Protein AF-A0AAU8FRC2-F1 (afdb_monomer)

Secondary structure (DSSP, 8-state):
----HHHHHHHHH-GGGSHHHHHHHHHHTEEEEEE-GGGTT-TTS-HHHHHHHHHHHHHHHTT-----EEEE-SSSEEEEEEEEPTTSHHHHHHSTT-SS--EEEEEEEEHHHHHHHS-GGGG--

Radius of gyration: 16.42 Å; Cα contacts (8 Å, |Δi|>4): 178; chains: 1; bounding box: 32×40×54 Å

Solvent-accessible surface area (backbone atoms only — not comparable to full-atom values): 7206 Å² total; per-residue (Å²): 134,87,82,56,71,73,61,60,57,51,37,40,77,37,39,53,78,38,70,68,47,35,48,50,26,65,74,60,42,35,47,62,42,56,43,40,68,86,47,53,80,42,83,90,50,55,73,70,53,31,55,53,46,49,51,49,53,49,24,51,74,68,75,43,88,67,69,70,46,78,45,74,79,51,100,50,35,38,38,39,37,40,64,46,55,70,86,36,70,63,29,55,64,63,33,61,94,46,98,60,64,46,31,31,40,39,40,40,35,38,52,66,54,41,57,68,67,55,57,71,74,79,72,57,132

Nearest PDB structures (foldseek):
  3b47-assembly1_A-2  TM=4.323E-01  e=1.175E-01  Geobacter sulfurreducens
  5o77-assembly1_A  TM=3.107E-01  e=1.274E+00  Klebsiella pneumoniae
  1hue-assembly1_B  TM=3.049E-01  e=2.427E+00  Geobacillus stearothermophilus
  5o79-assembly1_C  TM=3.150E-01  e=6.378E+00  Klebsiella pneumoniae

Mean predicted aligned error: 5.66 Å

pLDDT: mean 88.74, std 12.24, range [38.0, 98.31]

Structure (mmCIF, N/CA/C/O backbone):
data_AF-A0AAU8FRC2-F1
#
_entry.id   AF-A0AAU8FRC2-F1
#
loop_
_atom_site.group_PDB
_atom_site.id
_atom_site.type_symbol
_atom_site.label_atom_id
_atom_site.label_alt_id
_atom_site.label_comp_id
_atom_site.label_asym_id
_atom_site.label_entity_id
_atom_site.label_seq_id
_atom_site.pdbx_PDB_ins_code
_atom_site.Cartn_x
_atom_site.Cartn_y
_atom_site.Cartn_z
_atom_site.occupancy
_atom_site.B_iso_or_equiv
_atom_site.auth_seq_id
_atom_site.auth_comp_id
_atom_site.auth_asym_id
_atom_site.auth_atom_id
_atom_site.pdbx_PDB_model_num
ATOM 1 N N . MET A 1 1 ? -5.970 -28.013 -12.783 1.00 38.00 1 MET A N 1
ATOM 2 C CA . MET A 1 1 ? -6.627 -26.681 -12.801 1.00 38.00 1 MET A CA 1
ATOM 3 C C . MET A 1 1 ? -5.822 -25.731 -13.688 1.00 38.00 1 MET A C 1
ATOM 5 O O . MET A 1 1 ? -4.726 -25.342 -13.304 1.00 38.00 1 MET A O 1
ATOM 9 N N . LYS A 1 2 ? -6.303 -25.401 -14.895 1.00 40.47 2 LYS A N 1
ATOM 10 C CA . LYS A 1 2 ? -5.611 -24.469 -15.806 1.00 40.47 2 LYS A CA 1
ATOM 11 C C . LYS A 1 2 ? -5.771 -23.035 -15.273 1.00 40.47 2 LYS A C 1
ATOM 13 O O . LYS A 1 2 ? -6.889 -22.536 -15.196 1.00 40.47 2 LYS A O 1
ATOM 18 N N . ARG A 1 3 ? -4.674 -22.388 -14.856 1.00 44.56 3 ARG A N 1
ATOM 19 C CA . ARG A 1 3 ? -4.660 -20.971 -14.445 1.00 44.56 3 ARG A CA 1
ATOM 20 C C . ARG A 1 3 ? -4.804 -20.103 -15.698 1.00 44.56 3 ARG A C 1
ATOM 22 O O . ARG A 1 3 ? -3.845 -19.927 -16.439 1.00 44.56 3 ARG A O 1
ATOM 29 N N . THR A 1 4 ? -6.006 -19.607 -15.965 1.00 44.50 4 THR A N 1
ATOM 30 C CA . THR A 1 4 ? -6.281 -18.731 -17.111 1.00 44.50 4 THR A CA 1
ATOM 31 C C . THR A 1 4 ? -5.572 -17.377 -16.919 1.00 44.50 4 THR A C 1
ATOM 33 O O . THR A 1 4 ? -5.778 -16.755 -15.872 1.00 44.50 4 THR A O 1
ATOM 36 N N . PRO A 1 5 ? -4.785 -16.876 -17.894 1.00 54.47 5 PRO A N 1
ATOM 37 C CA . PRO A 1 5 ? -3.982 -15.646 -17.767 1.00 54.47 5 PRO A CA 1
ATOM 38 C C . PRO A 1 5 ? -4.779 -14.411 -17.319 1.00 54.47 5 PRO A C 1
ATOM 40 O O . PRO A 1 5 ? -4.301 -13.603 -16.528 1.00 54.47 5 PRO A O 1
ATOM 43 N N . VAL A 1 6 ? -6.042 -14.320 -17.746 1.00 57.09 6 VAL A N 1
ATOM 44 C CA . VAL A 1 6 ? -6.956 -13.207 -17.442 1.00 57.09 6 VAL A CA 1
ATOM 45 C C . VAL A 1 6 ? -7.272 -13.089 -15.945 1.00 57.09 6 VAL A C 1
ATOM 47 O O . VAL A 1 6 ? -7.429 -11.983 -15.434 1.00 57.09 6 VAL A O 1
ATOM 50 N N . ARG A 1 7 ? -7.339 -14.209 -15.205 1.00 60.00 7 ARG A N 1
ATOM 51 C CA . ARG A 1 7 ? -7.572 -14.167 -13.747 1.00 60.00 7 ARG A CA 1
ATOM 52 C C . ARG A 1 7 ? -6.352 -13.642 -12.993 1.00 60.00 7 ARG A C 1
ATOM 54 O O . ARG A 1 7 ? -6.517 -12.943 -12.003 1.00 60.00 7 ARG A O 1
ATOM 61 N N . ALA A 1 8 ? -5.144 -13.941 -13.474 1.00 64.75 8 ALA A N 1
ATOM 62 C CA . ALA A 1 8 ? -3.911 -13.519 -12.815 1.00 64.75 8 ALA A CA 1
ATOM 63 C C . ALA A 1 8 ? -3.735 -11.992 -12.843 1.00 64.75 8 ALA A C 1
ATOM 65 O O . ALA A 1 8 ? -3.371 -11.413 -11.826 1.00 64.75 8 ALA A O 1
ATOM 66 N N . TRP A 1 9 ? -4.064 -11.337 -13.963 1.00 77.19 9 TRP A N 1
ATOM 67 C CA . TRP A 1 9 ? -3.997 -9.875 -14.070 1.00 77.19 9 TRP A CA 1
ATOM 68 C C . TRP A 1 9 ? -5.029 -9.163 -13.186 1.00 77.19 9 TRP A C 1
ATOM 70 O O . TRP A 1 9 ? -4.715 -8.163 -12.547 1.00 77.19 9 TRP A O 1
ATOM 80 N N . LYS A 1 10 ? -6.250 -9.707 -13.076 1.00 85.25 10 LYS A N 1
ATOM 81 C CA . LYS A 1 10 ? -7.281 -9.137 -12.191 1.00 85.25 10 LYS A CA 1
ATOM 82 C C . LYS A 1 10 ? -6.823 -9.071 -10.732 1.00 85.25 10 LYS A C 1
ATOM 84 O O . LYS A 1 10 ? -7.118 -8.096 -10.054 1.00 85.25 10 LYS A O 1
ATOM 89 N N . HIS A 1 11 ? -6.050 -10.054 -10.273 1.00 89.81 11 HIS A N 1
ATOM 90 C CA . HIS A 1 11 ? -5.494 -10.050 -8.917 1.00 89.81 11 HIS A CA 1
ATOM 91 C C . HIS A 1 11 ? -4.384 -9.014 -8.697 1.00 89.81 11 HIS A C 1
ATOM 93 O O . HIS A 1 11 ? -4.142 -8.638 -7.556 1.00 89.81 11 HIS A O 1
ATOM 99 N N . CYS A 1 12 ? -3.732 -8.523 -9.755 1.00 89.31 12 CYS A N 1
ATOM 100 C CA . CYS A 1 12 ? -2.814 -7.388 -9.644 1.00 89.31 12 CYS A CA 1
ATOM 101 C C . CYS A 1 12 ? -3.567 -6.084 -9.340 1.00 89.31 12 CYS A C 1
ATOM 103 O O . CYS A 1 12 ? -3.080 -5.262 -8.575 1.00 89.31 12 CYS A O 1
ATOM 105 N N . GLN A 1 13 ? -4.758 -5.906 -9.921 1.00 87.88 13 GLN A N 1
ATOM 106 C CA . GLN A 1 13 ? -5.594 -4.714 -9.722 1.00 87.88 13 GLN A CA 1
ATOM 107 C C . GLN A 1 13 ? -6.410 -4.781 -8.425 1.00 87.88 13 GLN A C 1
ATOM 109 O O . GLN A 1 13 ? -6.664 -3.756 -7.793 1.00 87.88 13 GLN A O 1
ATOM 114 N N . ASP A 1 14 ? -6.822 -5.988 -8.039 1.00 91.75 14 ASP A N 1
ATOM 115 C CA . ASP A 1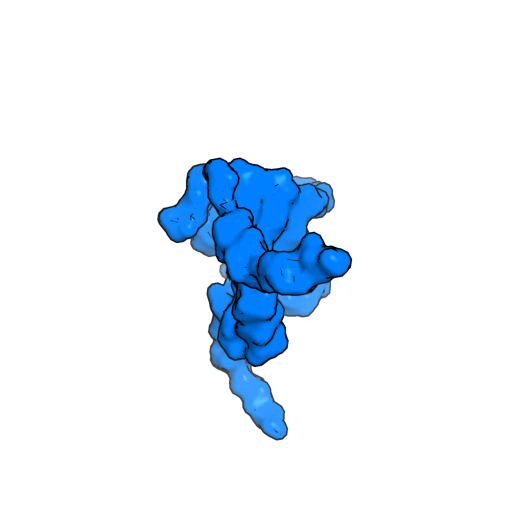 14 ? -7.568 -6.254 -6.815 1.00 91.75 14 ASP A CA 1
ATOM 116 C C . ASP A 1 14 ? -7.019 -7.502 -6.099 1.00 91.75 14 ASP A C 1
ATOM 118 O O . ASP A 1 14 ? -7.531 -8.619 -6.276 1.00 91.75 14 ASP A O 1
ATOM 122 N N . PRO A 1 15 ? -5.968 -7.332 -5.270 1.00 94.25 15 PRO A N 1
ATOM 123 C CA . PRO A 1 15 ? -5.439 -8.412 -4.443 1.00 94.25 15 PRO A CA 1
ATOM 124 C C . PRO A 1 15 ? -6.491 -9.014 -3.504 1.00 94.25 15 PRO A C 1
ATOM 126 O O . PRO A 1 15 ? -6.397 -10.193 -3.166 1.00 94.25 15 PRO A O 1
ATOM 129 N N . GLY A 1 16 ? -7.526 -8.248 -3.134 1.00 93.69 16 GLY A N 1
ATOM 130 C CA . GLY A 1 16 ? -8.648 -8.708 -2.315 1.00 93.69 16 GLY A CA 1
ATOM 131 C C . GLY A 1 16 ? -9.464 -9.830 -2.959 1.00 93.69 16 GLY A C 1
ATOM 132 O O . GLY A 1 16 ? -10.137 -10.572 -2.252 1.00 93.69 16 GLY A O 1
ATOM 133 N N . GLY A 1 17 ? -9.353 -10.032 -4.275 1.00 93.31 17 GLY A N 1
ATOM 134 C CA . GLY A 1 17 ? -9.927 -11.194 -4.954 1.00 93.31 17 GLY A CA 1
ATOM 135 C C . GLY A 1 17 ? -9.217 -12.523 -4.648 1.00 93.31 17 GLY A C 1
ATOM 136 O O . GLY A 1 17 ? -9.713 -13.578 -5.043 1.00 93.31 17 GLY A O 1
ATOM 137 N N . ILE A 1 18 ? -8.054 -12.506 -3.984 1.00 93.88 18 ILE A N 1
ATOM 138 C CA . ILE A 1 18 ? -7.340 -13.714 -3.551 1.00 93.88 18 ILE A CA 1
ATOM 139 C C . ILE A 1 18 ? -7.881 -14.131 -2.170 1.00 93.88 18 ILE A C 1
ATOM 141 O O . ILE A 1 18 ? -7.776 -13.339 -1.234 1.00 93.88 18 ILE A O 1
ATOM 145 N N . PRO A 1 19 ? -8.383 -15.370 -1.978 1.00 94.69 19 PRO A N 1
ATOM 146 C CA . PRO A 1 19 ? -9.053 -15.769 -0.735 1.00 94.69 19 PRO A CA 1
ATOM 147 C C . PRO A 1 19 ? -8.251 -15.528 0.550 1.00 94.69 19 PRO A C 1
ATOM 149 O O . PRO A 1 19 ? -8.807 -15.050 1.534 1.00 94.69 19 PRO A O 1
ATOM 152 N N . VAL A 1 20 ? -6.942 -15.805 0.542 1.00 94.38 20 VAL A N 1
ATOM 153 C CA . VAL A 1 20 ? -6.088 -15.564 1.717 1.00 94.38 20 VAL A CA 1
ATOM 154 C C . VAL A 1 20 ? -5.939 -14.071 2.023 1.00 94.38 20 VAL A C 1
ATOM 156 O O . VAL A 1 20 ? -5.999 -13.676 3.180 1.00 94.38 20 VAL A O 1
ATOM 159 N N . VAL A 1 21 ? -5.826 -13.222 0.998 1.00 95.25 21 VAL A N 1
ATOM 160 C CA . VAL A 1 21 ? -5.757 -11.766 1.179 1.00 95.25 21 VAL A CA 1
ATOM 161 C C . VAL A 1 21 ? -7.099 -11.248 1.684 1.00 95.25 21 VAL A C 1
ATOM 163 O O . VAL A 1 21 ? -7.129 -10.477 2.635 1.00 95.25 21 VAL A O 1
ATOM 166 N N . ALA A 1 22 ? -8.214 -11.717 1.119 1.00 96.19 22 ALA A N 1
ATOM 167 C CA . ALA A 1 22 ? -9.554 -11.377 1.591 1.00 96.19 22 ALA A CA 1
ATOM 168 C C . ALA A 1 22 ? -9.745 -11.712 3.079 1.00 96.19 22 ALA A C 1
ATOM 170 O O . ALA A 1 22 ? -10.268 -10.890 3.833 1.00 96.19 22 ALA A O 1
ATOM 171 N N . ALA A 1 23 ? -9.287 -12.895 3.501 1.00 94.44 23 ALA A N 1
ATOM 172 C CA . ALA A 1 23 ? -9.333 -13.319 4.895 1.00 94.44 23 ALA A CA 1
ATOM 173 C C . ALA A 1 23 ? -8.508 -12.389 5.797 1.00 94.44 23 ALA A C 1
ATOM 175 O O . ALA A 1 23 ? -9.037 -11.907 6.793 1.00 94.44 23 ALA A O 1
ATOM 176 N N . LEU A 1 24 ? -7.269 -12.058 5.415 1.00 93.00 24 LEU A N 1
ATOM 177 C CA . LEU A 1 24 ? -6.414 -11.132 6.169 1.00 93.00 24 LEU A CA 1
ATOM 178 C C . LEU A 1 24 ? -7.021 -9.726 6.268 1.00 93.00 24 LEU A C 1
ATOM 180 O O . LEU A 1 24 ? -7.039 -9.135 7.345 1.00 93.00 24 LEU A O 1
ATOM 184 N N . GLN A 1 25 ? -7.564 -9.205 5.165 1.00 94.69 25 GLN A N 1
ATOM 185 C CA . GLN A 1 25 ? -8.245 -7.908 5.156 1.00 94.69 25 GLN A CA 1
ATOM 186 C C . GLN A 1 25 ? -9.418 -7.886 6.139 1.00 94.69 25 GLN A C 1
ATOM 188 O O . GLN A 1 25 ? -9.565 -6.945 6.921 1.00 94.69 25 GLN A O 1
ATOM 193 N N . LYS A 1 26 ? -10.235 -8.947 6.127 1.00 92.44 26 LYS A N 1
ATOM 194 C CA . LYS A 1 26 ? -11.383 -9.087 7.025 1.00 92.44 26 LYS A CA 1
ATOM 195 C C . LYS A 1 26 ? -10.951 -9.235 8.477 1.00 92.44 26 LYS A C 1
ATOM 197 O O . LYS A 1 26 ? -11.560 -8.601 9.336 1.00 92.44 26 LYS A O 1
ATOM 202 N N . GLU A 1 27 ? -9.954 -10.067 8.754 1.00 90.00 27 GLU A N 1
ATOM 203 C CA . GLU A 1 27 ? -9.487 -10.362 10.109 1.00 90.00 27 GLU A CA 1
ATOM 204 C C . GLU A 1 27 ? -8.928 -9.105 10.774 1.00 90.00 27 GLU A C 1
ATOM 206 O O . GLU A 1 27 ? -9.411 -8.693 11.829 1.00 90.00 27 GLU A O 1
ATOM 211 N N . TYR A 1 28 ? -8.018 -8.413 10.089 1.00 88.44 28 TYR A N 1
ATOM 212 C CA . TYR A 1 28 ? -7.267 -7.300 10.666 1.00 88.44 28 TYR A CA 1
ATOM 213 C C . TYR A 1 28 ? -7.857 -5.914 10.383 1.00 88.44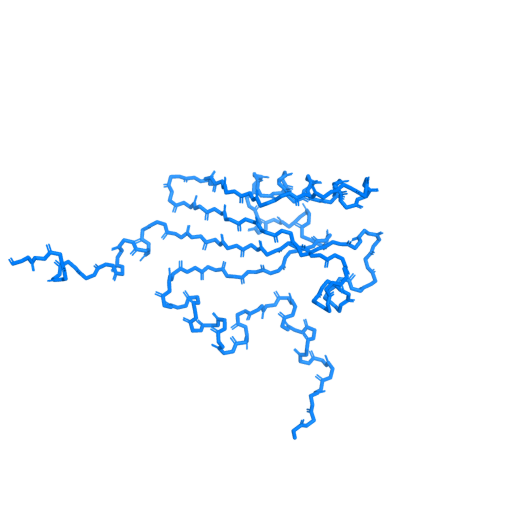 28 TYR A C 1
ATOM 215 O O . TYR A 1 28 ? -7.319 -4.922 10.863 1.00 88.44 28 TYR A O 1
ATOM 223 N N . GLY A 1 29 ? -8.954 -5.809 9.621 1.00 90.06 29 GLY A N 1
ATOM 224 C CA . GLY A 1 29 ? -9.523 -4.502 9.254 1.00 90.06 29 GLY A CA 1
ATOM 225 C C . GLY A 1 29 ? -8.545 -3.662 8.426 1.00 90.06 29 GLY A C 1
ATOM 226 O O . GLY A 1 29 ? -8.420 -2.452 8.617 1.00 90.06 29 GLY A O 1
ATOM 227 N N . VAL A 1 30 ? -7.797 -4.332 7.547 1.00 94.00 30 VAL A N 1
ATOM 228 C CA . VAL A 1 30 ? -6.784 -3.730 6.677 1.00 94.00 30 VAL A CA 1
ATOM 229 C C . VAL A 1 30 ? -7.243 -3.827 5.231 1.00 94.00 30 VAL A C 1
ATOM 231 O O . VAL A 1 30 ? -7.833 -4.823 4.823 1.00 94.00 30 VAL A O 1
ATOM 234 N N . ARG A 1 31 ? -6.949 -2.811 4.423 1.00 95.75 31 ARG A N 1
ATOM 235 C CA . ARG A 1 31 ? -7.087 -2.891 2.967 1.00 95.75 31 ARG A CA 1
ATOM 236 C C . ARG A 1 31 ? -5.715 -3.092 2.341 1.00 95.75 31 ARG A C 1
ATOM 238 O O . ARG A 1 31 ? -4.823 -2.279 2.560 1.00 95.75 31 ARG A O 1
ATOM 245 N N . VAL A 1 32 ? -5.574 -4.151 1.552 1.00 96.94 32 VAL A N 1
ATOM 246 C CA . VAL A 1 32 ? -4.341 -4.546 0.868 1.00 96.94 32 VAL A CA 1
ATOM 247 C C . VAL A 1 32 ? -4.479 -4.215 -0.609 1.00 96.94 32 VAL A C 1
ATOM 249 O O . VAL A 1 32 ? -5.400 -4.677 -1.282 1.00 96.94 32 VAL A O 1
ATOM 252 N N . GLN A 1 33 ? -3.561 -3.412 -1.132 1.00 96.56 33 GLN A N 1
ATOM 253 C CA . GLN A 1 33 ? -3.535 -3.043 -2.543 1.00 96.56 33 GLN A CA 1
ATOM 254 C C . GLN A 1 33 ? -2.115 -3.092 -3.083 1.00 96.56 33 GLN A C 1
ATOM 256 O O . GLN A 1 33 ? -1.153 -2.891 -2.346 1.00 96.56 33 GLN A O 1
ATOM 261 N N . LEU A 1 34 ? -2.004 -3.335 -4.384 1.00 96.56 34 LEU A N 1
ATOM 262 C CA . LEU A 1 34 ? -0.770 -3.165 -5.130 1.00 96.56 34 LEU A CA 1
ATOM 263 C C . LEU A 1 34 ? -0.918 -1.898 -5.971 1.00 96.56 34 LEU A C 1
ATOM 265 O O . LEU A 1 34 ? -1.875 -1.793 -6.735 1.00 96.56 34 LEU A O 1
ATOM 269 N N . LEU A 1 35 ? -0.009 -0.946 -5.795 1.00 95.94 35 LEU A N 1
ATOM 270 C CA . LEU A 1 35 ? 0.016 0.310 -6.540 1.00 95.94 35 LEU A CA 1
ATOM 271 C C . LEU A 1 35 ? 1.212 0.352 -7.490 1.00 95.94 35 LEU A C 1
ATOM 273 O O . LEU A 1 35 ? 2.244 -0.263 -7.214 1.00 95.94 35 LEU A O 1
ATOM 277 N N . GLY A 1 36 ? 1.079 1.107 -8.579 1.00 94.31 36 GLY A N 1
ATOM 278 C CA . GLY A 1 36 ? 2.165 1.370 -9.527 1.00 94.31 36 GLY A CA 1
ATOM 279 C C . GLY A 1 36 ? 1.980 2.685 -10.280 1.00 94.31 36 GLY A C 1
ATOM 280 O O . GLY A 1 36 ? 1.249 3.574 -9.840 1.00 94.31 36 GLY A O 1
ATOM 281 N N . THR A 1 37 ? 2.607 2.811 -11.450 1.00 92.44 37 THR A N 1
ATOM 282 C CA . THR A 1 37 ? 2.622 4.063 -12.234 1.00 92.44 37 THR A CA 1
ATOM 283 C C . THR A 1 37 ? 1.222 4.558 -12.600 1.00 92.44 37 THR A C 1
ATOM 285 O O . THR A 1 37 ? 0.960 5.761 -12.579 1.00 92.44 37 THR A O 1
ATOM 288 N N . ASN A 1 38 ? 0.286 3.643 -12.859 1.00 90.69 38 ASN A N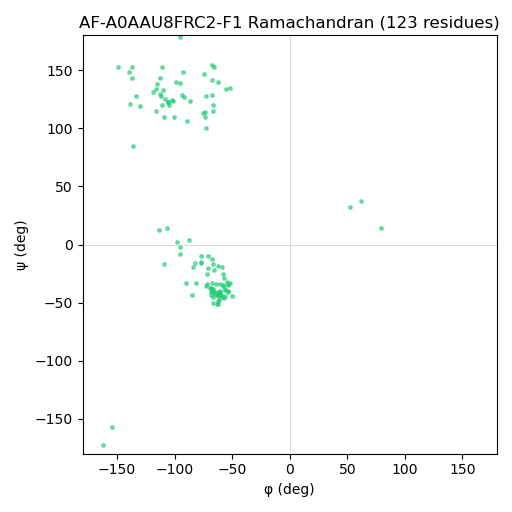 1
ATOM 289 C CA . ASN A 1 38 ? -1.101 3.986 -13.189 1.00 90.69 38 ASN A CA 1
ATOM 290 C C . ASN A 1 38 ? -1.869 4.637 -12.024 1.00 90.69 38 ASN A C 1
ATOM 292 O O . ASN A 1 38 ? -2.909 5.257 -12.248 1.00 90.69 38 ASN A O 1
ATOM 296 N N . ASP A 1 39 ? -1.372 4.524 -10.791 1.00 93.56 39 ASP A N 1
ATOM 297 C CA . ASP A 1 39 ? -2.029 5.059 -9.601 1.00 93.56 39 ASP A CA 1
ATOM 298 C C . ASP A 1 39 ? -1.514 6.447 -9.190 1.00 93.56 39 ASP A C 1
ATOM 300 O O . ASP A 1 39 ? -2.148 7.095 -8.358 1.00 93.56 39 ASP A O 1
ATOM 304 N N . LEU A 1 40 ? -0.438 6.956 -9.812 1.00 92.81 40 LEU A N 1
ATOM 305 C CA . LEU A 1 40 ? 0.175 8.259 -9.484 1.00 92.81 40 LEU A CA 1
ATOM 306 C C . LEU A 1 40 ? -0.825 9.420 -9.521 1.00 92.81 40 LEU A C 1
ATOM 308 O O . LEU A 1 40 ? -0.772 10.335 -8.706 1.00 92.81 40 LEU A O 1
ATOM 312 N N . LYS A 1 41 ? -1.793 9.357 -10.439 1.00 92.50 41 LYS A N 1
ATOM 313 C CA . LYS A 1 41 ? -2.842 10.376 -10.605 1.00 92.50 41 LYS A CA 1
ATOM 314 C C . LYS A 1 41 ? -4.212 9.912 -10.107 1.00 92.50 41 LYS A C 1
ATOM 316 O O . LYS A 1 41 ? -5.229 10.524 -10.422 1.00 92.50 41 LYS A O 1
ATOM 321 N N . SER A 1 42 ? -4.265 8.820 -9.346 1.00 93.94 42 SER A N 1
ATOM 322 C CA . SER A 1 42 ? -5.524 8.245 -8.879 1.00 93.94 42 SER A CA 1
ATOM 323 C C . SER A 1 42 ? -6.220 9.179 -7.887 1.00 93.94 42 SER A C 1
ATOM 325 O O . SER A 1 42 ? -5.718 9.456 -6.795 1.00 93.94 42 SER A O 1
ATOM 327 N N . ALA A 1 43 ? -7.434 9.610 -8.236 1.00 93.31 43 ALA A N 1
ATOM 328 C CA . ALA A 1 43 ? -8.301 10.388 -7.349 1.00 93.31 43 ALA A CA 1
ATOM 329 C C . ALA A 1 43 ? -8.798 9.582 -6.132 1.00 93.31 43 ALA A C 1
ATOM 331 O O . ALA A 1 43 ? -9.325 10.155 -5.185 1.00 93.31 43 ALA A O 1
ATOM 332 N N . ARG A 1 44 ? -8.622 8.252 -6.142 1.00 93.00 44 ARG A N 1
ATOM 333 C CA . ARG A 1 44 ? -8.982 7.362 -5.024 1.00 93.00 44 ARG A CA 1
ATOM 334 C C . ARG A 1 44 ? -7.971 7.409 -3.872 1.00 93.00 44 ARG A C 1
ATOM 336 O O . ARG A 1 44 ? -8.275 6.903 -2.797 1.00 93.00 44 ARG A O 1
ATOM 343 N N . LEU A 1 45 ? -6.779 7.952 -4.114 1.00 95.25 45 LEU A N 1
ATOM 344 C CA . LEU A 1 45 ? -5.723 8.103 -3.115 1.00 95.25 45 LEU A CA 1
ATOM 345 C C . LEU A 1 45 ? -5.805 9.481 -2.452 1.00 95.25 45 LEU A C 1
ATOM 347 O O . LEU A 1 45 ? -6.184 10.469 -3.087 1.00 95.25 45 LEU A O 1
ATOM 351 N N . TYR A 1 46 ? -5.410 9.569 -1.184 1.00 95.00 46 TYR A N 1
ATOM 352 C CA . TYR A 1 46 ? -5.243 10.863 -0.521 1.00 95.00 46 TYR A CA 1
ATOM 353 C C . TYR A 1 46 ? -4.066 11.637 -1.146 1.00 95.00 46 TYR A C 1
ATOM 355 O O . TYR A 1 46 ? -3.141 11.013 -1.671 1.00 95.00 46 TYR A O 1
ATOM 363 N N . PRO A 1 47 ? -4.043 12.985 -1.080 1.00 94.62 47 PRO A N 1
ATOM 364 C CA . PRO A 1 47 ? -2.926 13.779 -1.604 1.00 94.62 47 PRO A CA 1
ATOM 365 C C . PRO A 1 47 ? -1.561 13.297 -1.104 1.00 94.62 47 PRO A C 1
ATOM 367 O O . PRO A 1 47 ? -0.664 13.060 -1.908 1.00 94.62 47 PRO A O 1
ATOM 370 N N . LYS A 1 48 ? -1.464 13.011 0.201 1.00 95.06 48 LYS A N 1
ATOM 371 C CA . LYS A 1 48 ? -0.240 12.506 0.824 1.00 95.06 48 LYS A CA 1
ATOM 372 C C . LYS A 1 48 ? 0.233 11.170 0.249 1.00 95.06 48 LYS A C 1
ATOM 374 O O . LYS 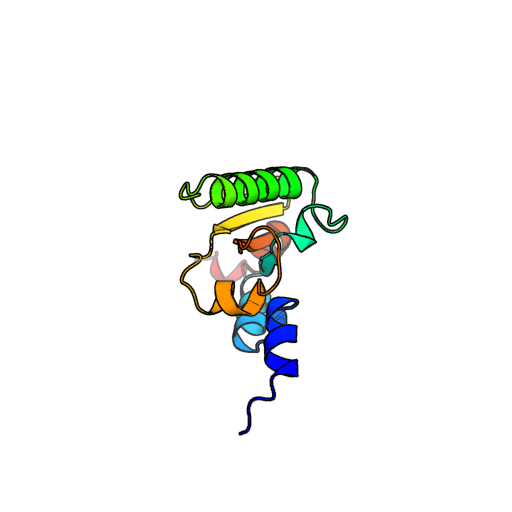A 1 48 ? 1.426 10.923 0.150 1.00 95.06 48 LYS A O 1
A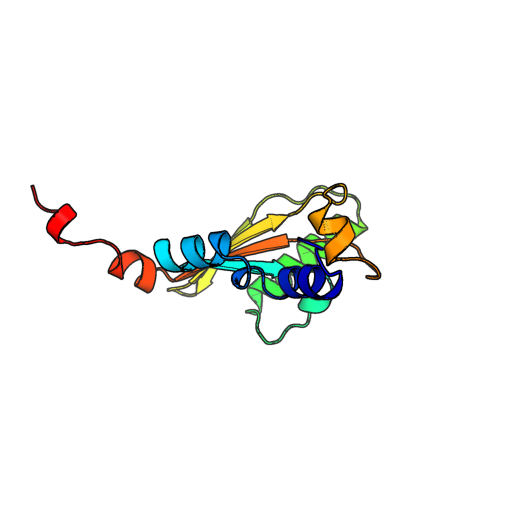TOM 379 N N . GLU A 1 49 ? -0.694 10.306 -0.147 1.00 96.69 49 GLU A N 1
ATOM 380 C CA . GLU A 1 49 ? -0.355 9.012 -0.742 1.00 96.69 49 GLU A CA 1
ATOM 381 C C . GLU A 1 49 ? 0.186 9.156 -2.155 1.00 96.69 49 GLU A C 1
ATOM 383 O O . GLU A 1 49 ? 1.088 8.413 -2.527 1.00 96.69 49 GLU A O 1
ATOM 388 N N . ARG A 1 50 ? -0.329 10.119 -2.928 1.00 96.31 50 ARG A N 1
ATOM 389 C CA . ARG A 1 50 ? 0.225 10.425 -4.251 1.00 96.31 50 ARG A CA 1
ATOM 390 C C . ARG A 1 50 ? 1.647 10.965 -4.140 1.00 96.31 50 ARG A C 1
ATOM 392 O O . ARG A 1 50 ? 2.502 10.477 -4.860 1.00 96.31 50 ARG A O 1
ATOM 399 N N . GLU A 1 51 ? 1.921 11.853 -3.179 1.00 95.12 51 GLU A N 1
ATOM 400 C CA . GLU A 1 51 ? 3.289 12.327 -2.896 1.00 95.12 51 GLU A CA 1
ATOM 401 C C . GLU A 1 51 ? 4.244 11.169 -2.567 1.00 95.12 51 GLU A C 1
ATOM 403 O O . GLU A 1 51 ? 5.354 11.094 -3.091 1.00 95.12 51 GLU A O 1
ATOM 408 N N . ILE A 1 52 ? 3.808 10.244 -1.705 1.00 95.31 52 ILE A N 1
ATOM 409 C CA . ILE A 1 52 ? 4.592 9.055 -1.345 1.00 95.31 52 ILE A CA 1
ATOM 410 C C . ILE A 1 52 ? 4.830 8.178 -2.581 1.00 95.31 52 ILE A C 1
ATOM 412 O O . ILE A 1 52 ? 5.939 7.695 -2.798 1.00 95.31 52 ILE A O 1
ATOM 416 N N . LEU A 1 53 ? 3.803 7.979 -3.410 1.00 96.25 53 LEU A N 1
ATOM 417 C CA . LEU A 1 53 ? 3.903 7.163 -4.615 1.00 96.25 53 LEU A CA 1
ATOM 418 C C . LEU A 1 53 ? 4.809 7.806 -5.681 1.00 96.25 53 LEU A C 1
ATOM 420 O O . LEU A 1 53 ? 5.581 7.092 -6.319 1.00 96.25 53 LEU A O 1
ATOM 424 N N . ASP A 1 54 ? 4.780 9.134 -5.823 1.00 95.81 54 ASP A N 1
ATOM 425 C CA . ASP A 1 54 ? 5.715 9.896 -6.660 1.00 95.81 54 ASP A CA 1
ATOM 426 C C . ASP A 1 54 ? 7.163 9.715 -6.184 1.00 95.81 54 ASP A C 1
ATOM 428 O O . ASP A 1 54 ? 8.060 9.516 -7.006 1.00 95.81 54 ASP A O 1
ATOM 432 N N . ALA A 1 55 ? 7.403 9.702 -4.867 1.00 95.62 55 ALA A N 1
ATOM 433 C CA . ALA A 1 55 ? 8.728 9.425 -4.312 1.00 95.62 55 ALA A CA 1
ATOM 434 C C . ALA A 1 55 ? 9.214 8.005 -4.659 1.00 95.62 55 ALA A C 1
ATOM 436 O O . ALA A 1 55 ? 10.355 7.837 -5.089 1.00 95.62 55 ALA A O 1
ATOM 437 N N . TYR A 1 56 ? 8.347 6.989 -4.569 1.00 96.31 56 TYR A N 1
ATOM 438 C CA . TYR A 1 56 ? 8.680 5.627 -5.010 1.00 96.31 56 TYR A CA 1
ATOM 439 C C . TYR A 1 56 ? 8.973 5.550 -6.516 1.00 96.31 56 TYR A C 1
ATOM 441 O O . TYR A 1 56 ? 9.939 4.899 -6.920 1.00 96.31 56 TYR A O 1
ATOM 449 N N . ALA A 1 57 ? 8.183 6.235 -7.348 1.00 94.88 57 ALA A N 1
ATOM 450 C CA . ALA A 1 57 ? 8.416 6.303 -8.789 1.00 94.88 57 ALA A CA 1
ATOM 451 C C . ALA A 1 57 ? 9.755 6.984 -9.116 1.00 94.88 57 ALA A C 1
ATOM 453 O O . ALA A 1 57 ? 10.496 6.523 -9.986 1.00 94.88 57 ALA A O 1
ATOM 454 N N . TYR A 1 58 ? 10.093 8.059 -8.400 1.00 95.12 58 TYR A N 1
ATOM 455 C CA . TYR A 1 58 ? 11.386 8.727 -8.516 1.00 95.12 58 TYR A CA 1
ATOM 456 C C . TYR A 1 58 ? 12.544 7.805 -8.109 1.00 95.12 58 TYR A C 1
ATOM 458 O O . TYR A 1 58 ? 13.540 7.716 -8.832 1.00 95.12 58 TYR A O 1
ATOM 466 N N . SER A 1 59 ? 12.413 7.070 -7.000 1.00 93.88 59 SER A N 1
ATOM 467 C CA . SER A 1 59 ? 13.422 6.094 -6.575 1.00 93.88 59 SER A CA 1
ATOM 468 C C . SER A 1 59 ? 13.652 5.004 -7.621 1.00 93.88 59 SER A C 1
ATOM 470 O O . SER A 1 59 ? 14.795 4.719 -7.973 1.00 93.88 59 SER A O 1
ATOM 472 N N . ALA A 1 60 ? 12.576 4.473 -8.207 1.00 92.62 60 ALA A N 1
ATOM 473 C CA . ALA A 1 60 ? 12.670 3.493 -9.286 1.00 92.62 60 ALA A CA 1
ATOM 474 C C . ALA A 1 60 ? 13.400 4.045 -10.526 1.00 92.62 60 ALA A C 1
ATOM 476 O O . ALA A 1 60 ? 14.260 3.369 -11.080 1.00 92.62 60 ALA A O 1
ATOM 477 N N . ARG A 1 61 ? 13.120 5.291 -10.936 1.00 92.38 61 ARG A N 1
ATOM 478 C CA . ARG A 1 61 ? 13.803 5.942 -12.076 1.00 92.38 61 ARG A CA 1
ATOM 479 C C . ARG A 1 61 ? 15.277 6.227 -11.814 1.00 92.38 61 ARG A C 1
ATOM 481 O O . ARG A 1 61 ? 16.080 6.195 -12.739 1.00 92.38 61 ARG A O 1
ATOM 488 N N . SER A 1 62 ? 15.622 6.530 -10.567 1.00 92.38 62 SER A N 1
ATOM 489 C CA . SER A 1 62 ? 16.993 6.831 -10.148 1.00 92.38 62 SER A CA 1
ATOM 490 C C . SER A 1 62 ? 17.799 5.585 -9.765 1.00 92.38 62 SER A C 1
ATOM 492 O O . SER A 1 62 ? 18.943 5.724 -9.341 1.00 92.38 62 SER A O 1
ATOM 494 N N . ASN A 1 63 ? 17.233 4.378 -9.911 1.00 86.88 63 ASN A N 1
ATOM 495 C CA . ASN A 1 63 ? 17.821 3.116 -9.446 1.00 86.88 63 ASN A CA 1
ATOM 496 C C . ASN A 1 63 ? 18.230 3.147 -7.962 1.00 86.88 63 ASN A C 1
ATOM 498 O O . ASN A 1 63 ? 19.196 2.501 -7.555 1.00 86.88 63 ASN A O 1
ATOM 502 N N . THR A 1 64 ? 17.494 3.900 -7.142 1.00 88.88 64 THR A N 1
ATOM 503 C CA . THR A 1 64 ? 17.701 3.952 -5.694 1.00 88.88 64 THR A CA 1
ATOM 504 C C . THR A 1 64 ? 16.705 3.043 -4.990 1.00 88.88 64 THR A C 1
ATOM 506 O O . THR A 1 64 ? 15.532 2.952 -5.360 1.00 88.88 64 THR A O 1
ATOM 509 N N . GLN A 1 65 ? 17.171 2.342 -3.958 1.00 83.50 65 GLN A N 1
ATOM 510 C CA . GLN A 1 65 ? 16.295 1.502 -3.157 1.00 83.50 65 GLN A CA 1
ATOM 511 C C . GLN A 1 65 ? 15.451 2.385 -2.240 1.00 83.50 65 GLN A C 1
ATOM 513 O O . GLN A 1 65 ? 15.966 3.019 -1.320 1.00 83.50 65 GLN A O 1
ATOM 518 N N . ALA A 1 66 ? 14.144 2.410 -2.483 1.00 91.81 66 ALA A N 1
ATOM 519 C CA . ALA A 1 66 ? 13.206 2.975 -1.530 1.00 91.81 66 ALA A CA 1
ATOM 520 C C . ALA A 1 66 ? 13.015 2.013 -0.348 1.00 91.81 66 ALA A C 1
ATOM 522 O O . ALA A 1 66 ? 13.064 0.792 -0.513 1.00 91.81 66 ALA A O 1
ATOM 523 N N . GLY A 1 67 ? 12.794 2.573 0.838 1.00 95.19 67 GLY A N 1
ATOM 524 C CA . GLY A 1 67 ? 12.440 1.816 2.034 1.00 95.19 67 GLY A CA 1
ATOM 525 C C . GLY A 1 67 ? 10.934 1.762 2.263 1.00 95.19 67 GLY A C 1
ATOM 526 O O . GLY A 1 67 ? 10.136 2.365 1.536 1.00 95.19 67 GLY A O 1
ATOM 527 N N . ASP A 1 68 ? 10.554 1.062 3.320 1.00 97.81 68 ASP A N 1
ATOM 528 C CA . ASP A 1 68 ? 9.186 1.077 3.816 1.00 97.81 68 ASP A CA 1
ATOM 529 C C . ASP A 1 68 ? 8.809 2.463 4.349 1.00 97.81 68 ASP A C 1
ATOM 531 O O . ASP A 1 68 ? 9.651 3.236 4.814 1.00 97.81 68 ASP A O 1
ATOM 535 N N . ASN A 1 69 ? 7.519 2.778 4.310 1.00 97.56 69 ASN A N 1
ATOM 536 C CA . ASN A 1 69 ? 7.001 4.064 4.748 1.00 97.56 69 ASN A CA 1
ATOM 537 C C . ASN A 1 69 ? 5.699 3.880 5.532 1.00 97.56 69 ASN A C 1
ATOM 539 O O . ASN A 1 69 ? 4.720 3.370 4.998 1.00 97.56 69 ASN A O 1
ATOM 543 N N . LEU A 1 70 ? 5.677 4.327 6.789 1.00 97.69 70 LEU A N 1
ATOM 544 C CA . LEU A 1 70 ? 4.472 4.398 7.616 1.00 97.69 70 LEU A CA 1
ATOM 545 C C . LEU A 1 70 ? 4.071 5.862 7.786 1.00 97.69 70 LEU A C 1
ATOM 547 O O . LEU A 1 70 ? 4.882 6.682 8.214 1.00 97.69 70 LEU A O 1
ATOM 551 N N . GLN A 1 71 ? 2.828 6.192 7.447 1.00 96.31 71 GLN A N 1
ATOM 552 C CA . GLN A 1 71 ? 2.315 7.558 7.496 1.00 96.31 71 GLN A CA 1
ATOM 553 C C . GLN A 1 71 ? 0.889 7.592 8.027 1.00 96.31 71 GLN A C 1
ATOM 555 O O . GLN A 1 71 ? 0.083 6.689 7.801 1.00 96.31 71 GLN A O 1
ATOM 560 N N . GLN A 1 72 ? 0.558 8.683 8.705 1.00 96.38 72 GLN A N 1
ATOM 561 C CA . GLN A 1 72 ? -0.810 9.005 9.071 1.00 96.38 72 GLN A CA 1
ATOM 562 C C . GLN A 1 72 ? -1.434 9.875 7.977 1.00 96.38 72 GLN A C 1
ATOM 564 O O . GLN A 1 72 ? -0.873 10.901 7.607 1.00 96.38 72 GLN A O 1
ATOM 569 N N . LEU A 1 73 ? -2.593 9.467 7.454 1.00 95.81 73 LEU A N 1
ATOM 570 C CA . LEU A 1 73 ? -3.304 10.220 6.409 1.00 95.81 73 LEU A CA 1
ATOM 571 C C . LEU A 1 73 ? -4.293 11.229 6.989 1.00 95.81 73 LEU A C 1
ATOM 573 O O . LEU A 1 73 ? -4.542 12.275 6.401 1.00 95.81 73 LEU A O 1
ATOM 577 N N . ASN A 1 74 ? -4.884 10.877 8.127 1.00 93.75 74 ASN A N 1
ATOM 578 C CA . ASN A 1 74 ? -5.741 11.722 8.952 1.00 93.75 74 ASN A CA 1
ATOM 579 C C . ASN A 1 74 ? -5.840 11.098 10.352 1.00 93.75 74 ASN A C 1
ATOM 581 O O . ASN A 1 74 ? -5.185 10.097 10.647 1.00 93.75 74 ASN A O 1
ATOM 585 N N . ASP A 1 75 ? -6.693 11.633 11.217 1.00 91.81 75 ASP A N 1
ATOM 586 C CA . ASP A 1 75 ? -6.861 11.164 12.600 1.00 91.81 75 ASP A CA 1
ATOM 587 C C . ASP A 1 75 ? -7.116 9.654 12.721 1.00 91.81 75 ASP A C 1
ATOM 589 O O . ASP A 1 75 ? -6.650 9.007 13.662 1.00 91.81 75 ASP A O 1
ATOM 593 N N . THR A 1 76 ? -7.797 9.070 11.734 1.00 93.19 76 THR A N 1
ATOM 594 C CA . THR A 1 76 ? -8.298 7.689 11.767 1.00 93.19 76 THR A CA 1
ATOM 595 C C . THR A 1 76 ? -7.582 6.720 10.834 1.00 93.19 76 THR A C 1
ATOM 597 O O . THR A 1 76 ? -7.711 5.512 11.031 1.00 93.19 76 THR A O 1
ATOM 600 N N . LEU A 1 77 ? -6.831 7.211 9.846 1.00 95.81 77 LEU A N 1
ATOM 601 C CA . LEU A 1 77 ? -6.212 6.381 8.815 1.00 95.81 77 LEU A CA 1
ATOM 602 C C . LEU A 1 77 ? -4.687 6.379 8.921 1.00 95.81 77 LEU A C 1
ATOM 604 O O . LEU A 1 77 ? -4.051 7.434 8.943 1.00 95.81 77 LEU A O 1
ATOM 608 N N . LEU A 1 78 ? -4.117 5.176 8.924 1.00 96.69 78 LEU A N 1
ATOM 609 C CA . LEU A 1 78 ? -2.684 4.925 8.783 1.00 96.69 78 LEU A CA 1
ATOM 610 C C . LEU A 1 78 ? -2.446 4.165 7.483 1.00 96.69 78 LEU A C 1
ATOM 612 O O . LEU A 1 78 ? -3.189 3.237 7.167 1.00 96.69 78 LEU A O 1
ATOM 616 N N . VAL A 1 79 ? -1.404 4.532 6.749 1.00 97.69 79 VAL A N 1
ATOM 617 C CA . VAL A 1 79 ? -0.949 3.799 5.571 1.00 97.69 79 VAL A CA 1
ATOM 618 C C . VAL A 1 79 ? 0.473 3.315 5.791 1.00 97.69 79 VAL A C 1
ATOM 620 O O . VAL A 1 79 ? 1.342 4.084 6.196 1.00 97.69 79 VAL A O 1
ATOM 623 N N . TYR A 1 80 ? 0.701 2.037 5.523 1.00 98.06 80 TYR A N 1
ATOM 624 C CA . TYR A 1 80 ? 2.030 1.460 5.410 1.00 98.06 80 TYR A CA 1
ATOM 625 C C . TYR A 1 80 ? 2.270 1.069 3.956 1.00 98.06 80 TYR A C 1
ATOM 627 O O . TYR A 1 80 ? 1.446 0.382 3.349 1.00 98.06 80 TYR A O 1
ATOM 635 N N . ASN A 1 81 ? 3.389 1.525 3.409 1.00 98.31 81 ASN A N 1
ATOM 636 C CA . ASN A 1 81 ? 3.828 1.228 2.062 1.00 98.31 81 ASN A CA 1
ATOM 637 C C . ASN A 1 81 ? 5.131 0.434 2.108 1.00 98.31 81 ASN A C 1
ATO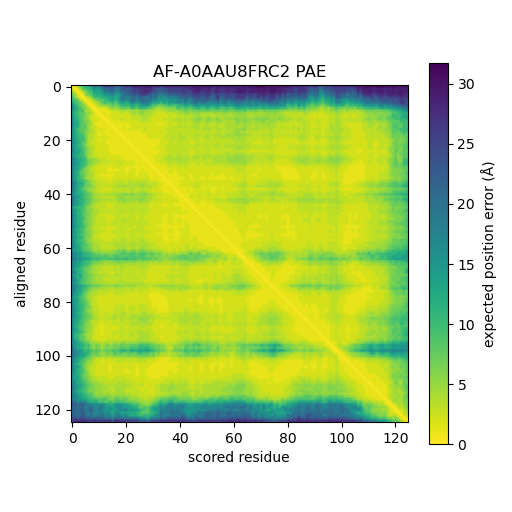M 639 O O . ASN A 1 81 ? 6.051 0.815 2.828 1.00 98.31 81 ASN A O 1
ATOM 643 N N . ALA A 1 82 ? 5.207 -0.635 1.321 1.00 97.62 82 ALA A N 1
ATOM 644 C CA . ALA A 1 82 ? 6.408 -1.451 1.180 1.00 97.62 82 ALA A CA 1
ATOM 645 C C . ALA A 1 82 ? 6.725 -1.648 -0.311 1.00 97.62 82 ALA A C 1
ATOM 647 O O . ALA A 1 82 ? 5.888 -2.191 -1.045 1.00 97.62 82 ALA A O 1
ATOM 648 N N . PRO A 1 83 ? 7.894 -1.201 -0.800 1.00 96.69 83 PRO A N 1
ATOM 649 C CA . PRO A 1 83 ? 8.254 -1.354 -2.199 1.00 96.69 83 PRO A CA 1
ATOM 650 C C . PRO A 1 83 ? 8.474 -2.826 -2.544 1.00 96.69 83 PRO A C 1
ATOM 652 O O . PRO A 1 83 ? 9.043 -3.610 -1.785 1.00 96.69 83 PRO A O 1
ATOM 655 N N . VAL A 1 84 ? 8.035 -3.210 -3.735 1.00 95.25 84 VAL A N 1
ATOM 656 C CA . VAL A 1 84 ? 8.270 -4.540 -4.287 1.00 95.25 84 VAL A CA 1
ATOM 657 C C . VAL A 1 84 ? 9.529 -4.484 -5.137 1.00 95.25 84 VAL A C 1
ATOM 659 O O . VAL A 1 84 ? 9.637 -3.654 -6.038 1.00 95.25 84 VAL A O 1
ATOM 662 N N . SER A 1 85 ? 10.463 -5.405 -4.891 1.00 91.88 85 SER A N 1
ATOM 663 C CA . SER A 1 85 ? 11.652 -5.556 -5.737 1.00 91.88 85 SER A CA 1
ATOM 664 C C . SER A 1 85 ? 11.267 -5.680 -7.216 1.00 91.88 85 SER A C 1
ATOM 666 O O . SER A 1 85 ? 10.377 -6.464 -7.563 1.00 91.88 85 SER A O 1
ATOM 668 N N . ALA A 1 86 ? 11.971 -4.953 -8.089 1.00 89.31 86 ALA A N 1
ATOM 669 C CA . ALA A 1 86 ? 11.809 -5.047 -9.542 1.00 89.31 86 ALA A CA 1
ATOM 670 C C . ALA A 1 86 ? 12.038 -6.478 -10.062 1.00 89.31 86 ALA A C 1
ATOM 672 O O . ALA A 1 86 ? 11.403 -6.907 -11.025 1.00 89.31 86 ALA A O 1
ATOM 673 N N . GLU A 1 87 ? 12.866 -7.262 -9.364 1.00 90.06 87 GLU A N 1
ATOM 674 C CA . GLU A 1 87 ? 13.144 -8.653 -9.718 1.00 90.06 87 GLU A CA 1
ATOM 675 C C . GLU A 1 87 ? 12.027 -9.627 -9.328 1.00 90.06 87 GLU A C 1
ATOM 677 O O . GLU A 1 87 ? 11.972 -10.749 -9.844 1.00 90.06 87 GLU A O 1
ATOM 682 N N . SER A 1 88 ? 11.101 -9.200 -8.464 1.00 92.75 88 SER A N 1
ATOM 683 C CA . SER A 1 88 ? 9.964 -10.010 -8.039 1.00 92.75 88 SER A CA 1
ATOM 684 C C . SER A 1 88 ? 9.056 -10.361 -9.214 1.00 92.75 88 SER A C 1
ATOM 686 O O . SER A 1 88 ? 8.697 -9.517 -10.038 1.00 92.75 88 SER A O 1
ATOM 688 N N . ILE A 1 89 ? 8.570 -11.605 -9.220 1.00 91.88 89 ILE A N 1
ATOM 689 C CA . ILE A 1 89 ? 7.544 -12.077 -10.160 1.00 91.88 89 ILE A CA 1
ATOM 690 C C . ILE A 1 89 ? 6.299 -11.180 -10.108 1.00 91.88 89 ILE A C 1
ATOM 692 O O . ILE A 1 89 ? 5.634 -10.999 -11.125 1.00 91.88 89 ILE A O 1
ATOM 696 N N . ILE A 1 90 ? 5.988 -10.612 -8.940 1.00 92.38 90 ILE A N 1
ATOM 697 C CA . ILE A 1 90 ? 4.835 -9.728 -8.755 1.00 92.38 90 ILE A CA 1
ATOM 698 C C . ILE A 1 90 ? 5.039 -8.433 -9.537 1.00 92.38 90 ILE A C 1
ATOM 700 O O . ILE A 1 90 ? 4.176 -8.078 -10.332 1.00 92.38 90 ILE A O 1
ATOM 704 N N . CYS A 1 91 ? 6.192 -7.775 -9.382 1.00 92.06 91 CYS A N 1
ATOM 705 C CA . CYS A 1 91 ? 6.495 -6.539 -10.103 1.00 92.06 91 CYS A CA 1
ATOM 706 C C . CYS A 1 91 ? 6.524 -6.789 -11.619 1.00 92.06 91 CYS A C 1
ATOM 708 O O . CYS A 1 91 ? 5.754 -6.178 -12.359 1.00 92.06 91 CYS A O 1
ATOM 710 N N . LYS A 1 92 ? 7.288 -7.797 -12.067 1.00 91.25 92 LYS A N 1
ATOM 711 C CA . LYS A 1 92 ? 7.411 -8.164 -13.491 1.00 91.25 92 LYS A CA 1
ATOM 712 C C . LYS A 1 92 ? 6.071 -8.473 -14.156 1.00 91.25 92 LYS A C 1
ATOM 714 O O . LYS A 1 92 ? 5.873 -8.131 -15.316 1.00 91.25 92 LYS A O 1
ATOM 719 N N . LYS A 1 93 ? 5.152 -9.141 -13.448 1.00 91.06 93 LYS A N 1
ATOM 720 C CA . LYS A 1 93 ? 3.843 -9.508 -14.009 1.00 91.06 93 LYS A CA 1
ATOM 721 C C . LYS A 1 93 ? 2.809 -8.405 -13.897 1.00 91.06 93 LYS A C 1
ATOM 723 O O . LYS A 1 93 ? 2.065 -8.215 -14.846 1.00 91.06 93 LYS A O 1
ATOM 728 N N . CYS A 1 94 ? 2.720 -7.733 -12.754 1.00 91.94 94 CYS A N 1
ATOM 729 C CA . CYS A 1 94 ? 1.651 -6.774 -12.485 1.00 91.94 94 CYS A CA 1
ATOM 730 C C . CYS A 1 94 ? 1.931 -5.378 -13.049 1.00 91.94 94 CYS A C 1
ATOM 732 O O . CYS A 1 94 ? 0.994 -4.604 -13.221 1.00 91.94 94 CYS A O 1
ATOM 734 N N . MET A 1 95 ? 3.194 -5.067 -13.350 1.00 92.25 95 MET A N 1
ATOM 735 C CA . MET A 1 95 ? 3.615 -3.765 -13.877 1.00 92.25 95 MET A CA 1
ATOM 736 C C . MET A 1 95 ? 4.134 -3.842 -15.316 1.00 92.25 95 MET A C 1
ATOM 738 O O . MET A 1 95 ? 4.717 -2.886 -15.819 1.00 92.25 95 MET A O 1
ATOM 742 N N . ALA A 1 96 ? 3.911 -4.973 -15.993 1.00 87.75 96 ALA A N 1
ATOM 743 C CA . ALA A 1 96 ? 4.315 -5.164 -17.378 1.00 87.75 96 ALA A CA 1
ATOM 744 C C . ALA A 1 96 ? 3.744 -4.061 -18.288 1.00 87.75 96 ALA A C 1
ATOM 746 O O . ALA A 1 96 ? 2.556 -3.743 -18.217 1.00 87.75 96 ALA A O 1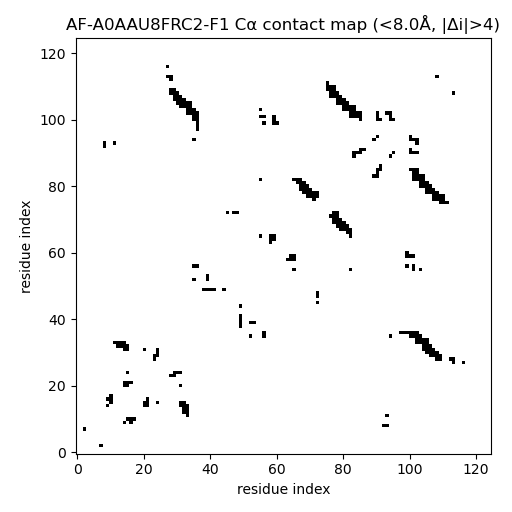
ATOM 747 N N . GLY A 1 97 ? 4.593 -3.509 -19.160 1.00 82.50 97 GLY A N 1
ATOM 748 C CA . GLY A 1 97 ? 4.199 -2.502 -20.151 1.00 82.50 97 GLY A CA 1
ATOM 749 C C . GLY A 1 97 ? 4.051 -1.072 -19.616 1.00 82.50 97 GLY A C 1
ATOM 750 O O . GLY A 1 97 ? 3.466 -0.248 -20.308 1.00 82.50 97 GLY A O 1
ATOM 751 N N . GLN A 1 98 ? 4.546 -0.771 -18.411 1.00 82.88 98 GLN A N 1
ATOM 752 C CA . GLN A 1 98 ? 4.579 0.593 -17.866 1.00 82.88 98 GLN A CA 1
ATOM 753 C C . GLN A 1 98 ? 5.939 1.264 -18.120 1.00 82.88 98 GLN A C 1
ATOM 755 O O . GLN A 1 98 ? 6.978 0.637 -17.915 1.00 82.88 98 GLN A O 1
ATOM 760 N N . ASP A 1 99 ? 5.930 2.554 -18.482 1.00 77.50 99 ASP A N 1
ATOM 761 C CA . ASP A 1 99 ? 7.139 3.347 -18.791 1.00 77.50 99 ASP A CA 1
ATOM 762 C C . ASP A 1 99 ? 8.158 3.367 -17.643 1.00 77.50 99 ASP A C 1
ATOM 764 O O . ASP A 1 99 ? 9.367 3.317 -17.843 1.00 77.50 99 ASP A O 1
ATOM 768 N N . THR A 1 100 ? 7.666 3.446 -16.407 1.00 84.00 100 THR A N 1
ATOM 769 C CA . THR A 1 100 ? 8.455 3.230 -15.193 1.00 84.00 100 THR A CA 1
ATOM 770 C C . THR A 1 100 ? 7.886 2.001 -14.504 1.00 84.00 100 THR A C 1
ATOM 772 O O . THR A 1 100 ? 6.734 2.004 -14.075 1.00 84.00 100 THR A O 1
ATOM 775 N N . THR A 1 101 ? 8.676 0.935 -14.411 1.00 87.7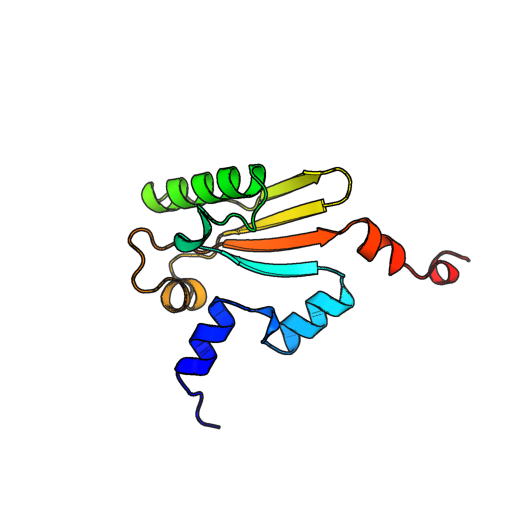5 101 THR A N 1
ATOM 776 C CA . THR A 1 101 ? 8.241 -0.298 -13.749 1.00 87.75 101 THR A CA 1
ATOM 777 C C . THR A 1 101 ? 8.579 -0.221 -12.266 1.00 87.75 101 THR A C 1
ATOM 779 O O . THR A 1 101 ? 9.736 -0.351 -11.875 1.00 87.75 101 THR A O 1
ATOM 782 N N . PHE A 1 102 ? 7.563 -0.016 -11.433 1.00 93.06 102 PHE A N 1
ATOM 783 C CA . PHE A 1 102 ? 7.675 -0.148 -9.985 1.00 93.06 102 PHE A CA 1
ATOM 784 C C . PHE A 1 102 ? 6.340 -0.605 -9.402 1.00 93.06 102 PHE A C 1
ATOM 786 O O . PHE A 1 102 ? 5.280 -0.347 -9.972 1.00 93.06 102 PHE A O 1
ATOM 793 N N . ALA A 1 103 ? 6.402 -1.282 -8.262 1.00 95.50 103 ALA A N 1
ATOM 794 C CA . ALA A 1 103 ? 5.226 -1.718 -7.530 1.00 95.50 103 ALA A CA 1
ATOM 795 C C . ALA A 1 103 ? 5.415 -1.458 -6.037 1.00 95.50 103 ALA A C 1
ATOM 797 O O . ALA A 1 103 ? 6.512 -1.628 -5.506 1.00 95.50 103 ALA A O 1
ATOM 798 N N . VAL A 1 104 ? 4.338 -1.074 -5.359 1.00 97.06 104 VAL A N 1
ATOM 799 C CA . VAL A 1 104 ? 4.326 -0.804 -3.918 1.00 97.06 104 VAL A CA 1
ATOM 800 C C . VAL A 1 104 ? 3.117 -1.491 -3.302 1.00 97.06 104 VAL A C 1
ATOM 802 O O . VAL A 1 104 ? 1.988 -1.321 -3.768 1.00 97.06 104 VAL A O 1
ATOM 805 N N . TRP A 1 105 ? 3.342 -2.276 -2.252 1.00 97.62 105 TRP A N 1
ATOM 806 C CA . TRP A 1 105 ? 2.263 -2.748 -1.397 1.00 97.62 105 TRP A CA 1
ATOM 807 C C . TRP A 1 105 ? 1.753 -1.600 -0.555 1.00 97.62 105 TRP A C 1
ATOM 809 O O . TRP A 1 105 ? 2.534 -0.971 0.145 1.00 97.62 105 TRP A O 1
ATOM 819 N N . ARG A 1 106 ? 0.443 -1.382 -0.579 1.00 97.44 106 ARG A N 1
ATOM 820 C CA . ARG A 1 106 ? -0.262 -0.443 0.286 1.00 97.44 106 ARG A CA 1
ATOM 821 C C . ARG A 1 106 ? -1.123 -1.217 1.270 1.00 97.44 106 ARG A C 1
ATOM 823 O O . ARG A 1 106 ? -2.047 -1.922 0.860 1.00 97.44 106 ARG A O 1
ATOM 830 N N . LEU A 1 107 ? -0.857 -1.021 2.554 1.00 97.62 107 LEU A N 1
ATOM 831 C CA . LEU A 1 107 ? -1.690 -1.474 3.660 1.00 97.62 107 LEU A CA 1
ATOM 832 C C . LEU A 1 107 ? -2.353 -0.252 4.294 1.00 97.62 107 LEU A C 1
ATOM 834 O O . LEU A 1 107 ? -1.683 0.567 4.919 1.00 97.62 107 LEU A O 1
ATOM 838 N N . LEU A 1 108 ? -3.664 -0.110 4.114 1.00 97.12 108 LEU A N 1
ATOM 839 C CA . LEU A 1 108 ? -4.440 0.963 4.732 1.00 97.12 108 LEU A CA 1
ATOM 840 C C . LEU A 1 108 ? -5.192 0.425 5.944 1.00 97.12 108 LEU A C 1
ATOM 842 O O . LEU A 1 108 ? -6.014 -0.483 5.822 1.00 97.12 108 LEU A O 1
ATOM 846 N N . PHE A 1 109 ? -4.948 1.045 7.088 1.00 96.19 109 PHE A N 1
ATOM 847 C CA . PHE A 1 109 ? -5.531 0.697 8.371 1.00 96.19 109 PHE A CA 1
ATOM 848 C C . PHE A 1 109 ? -6.512 1.776 8.812 1.00 96.19 109 PHE A C 1
ATOM 850 O O . PHE A 1 109 ? -6.184 2.966 8.814 1.00 96.19 109 PHE A O 1
ATOM 857 N N . ASN A 1 110 ? -7.696 1.355 9.253 1.00 93.69 110 ASN A N 1
ATOM 858 C CA . ASN A 1 110 ? -8.630 2.223 9.955 1.00 93.69 110 ASN A CA 1
ATOM 859 C C . ASN A 1 110 ? -8.532 1.957 11.459 1.00 93.69 110 ASN A C 1
ATOM 861 O O . ASN A 1 110 ? -8.978 0.917 11.946 1.00 93.69 110 ASN A O 1
ATOM 865 N N . LYS A 1 111 ? -7.983 2.921 12.208 1.00 91.88 111 LYS A N 1
ATOM 866 C CA . LYS A 1 111 ? -7.802 2.814 13.664 1.00 91.88 111 LYS A CA 1
ATOM 867 C C . LYS A 1 111 ? -9.112 2.457 14.370 1.00 91.88 111 LYS A C 1
ATOM 869 O O . LYS A 1 111 ? -9.109 1.633 15.277 1.00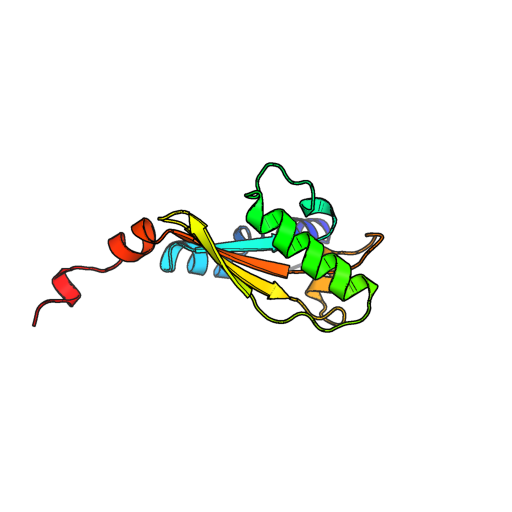 91.88 111 LYS A O 1
ATOM 874 N N . LYS A 1 112 ? -10.242 3.033 13.938 1.00 90.69 112 LYS A N 1
ATOM 875 C CA . LYS A 1 112 ? -11.555 2.763 14.544 1.00 90.69 112 LYS A CA 1
ATOM 876 C C . LYS A 1 112 ? -12.004 1.323 14.308 1.00 90.69 112 LYS A C 1
ATOM 878 O O . LYS A 1 112 ? -12.565 0.719 15.215 1.00 90.69 112 LYS A O 1
ATOM 883 N N . GLU A 1 113 ? -11.771 0.771 13.120 1.00 89.44 113 GLU A N 1
ATOM 884 C CA . GLU A 1 113 ? -12.137 -0.620 12.822 1.00 89.44 113 GLU A CA 1
ATOM 885 C C . GLU A 1 113 ? -11.283 -1.610 13.610 1.00 89.44 113 GLU A C 1
ATOM 887 O O . GLU A 1 113 ? -11.821 -2.566 14.161 1.00 89.44 113 GLU A O 1
ATOM 892 N N . ILE A 1 114 ? -9.982 -1.340 13.726 1.00 88.38 114 ILE A N 1
ATOM 893 C CA . ILE A 1 114 ? -9.061 -2.157 14.522 1.00 88.38 114 ILE A CA 1
ATOM 894 C C . ILE A 1 114 ? -9.468 -2.135 15.997 1.00 88.38 114 ILE A C 1
ATOM 896 O O . ILE A 1 114 ? -9.624 -3.189 16.603 1.00 88.38 114 ILE A O 1
ATOM 900 N N . ILE A 1 115 ? -9.722 -0.951 16.566 1.00 88.25 115 ILE A N 1
ATOM 901 C CA . ILE A 1 115 ? -10.150 -0.824 17.967 1.00 88.25 115 ILE A CA 1
ATOM 902 C C . ILE A 1 115 ? -11.479 -1.554 18.206 1.00 88.25 115 ILE A C 1
ATOM 904 O O . ILE A 1 115 ? -11.626 -2.226 19.217 1.00 88.25 115 ILE A O 1
ATOM 908 N N . ARG A 1 116 ? -12.440 -1.487 17.273 1.00 85.75 116 ARG A N 1
ATOM 909 C CA . ARG A 1 116 ? -13.723 -2.211 17.391 1.00 85.75 116 ARG A CA 1
ATOM 910 C C . ARG A 1 116 ? -13.584 -3.732 17.352 1.00 85.75 116 ARG A C 1
ATOM 912 O O . ARG A 1 116 ? -14.509 -4.418 17.776 1.00 85.75 116 ARG A O 1
ATOM 919 N N . LYS A 1 117 ? -12.490 -4.251 16.794 1.00 83.81 117 LYS A N 1
ATOM 920 C CA . LYS A 1 117 ? -12.193 -5.688 16.756 1.00 83.81 117 LYS A CA 1
ATOM 921 C C . LYS A 1 117 ? -11.571 -6.196 18.052 1.00 83.81 117 LYS A C 1
ATOM 923 O O . LYS A 1 117 ? -11.581 -7.403 18.265 1.00 83.81 117 LYS A O 1
ATOM 928 N N . LEU A 1 118 ? -11.069 -5.306 18.908 1.00 82.69 118 LEU A N 1
ATOM 929 C CA . LEU A 1 118 ? -10.669 -5.675 20.259 1.00 82.69 118 LEU A CA 1
ATOM 930 C C . LEU A 1 118 ? -11.926 -6.062 21.040 1.00 82.69 118 LEU A C 1
ATOM 932 O O . LEU A 1 118 ? -12.805 -5.232 21.283 1.00 82.69 118 LEU A O 1
ATOM 936 N N . ASP A 1 119 ? -12.018 -7.330 21.426 1.00 74.62 119 ASP A N 1
ATOM 937 C CA . ASP A 1 119 ? -13.058 -7.771 22.343 1.00 74.62 119 ASP A CA 1
ATOM 938 C C . ASP A 1 119 ? -12.707 -7.266 23.744 1.00 74.62 119 ASP A C 1
ATOM 940 O O . ASP A 1 119 ? -11.770 -7.744 24.380 1.00 74.62 119 ASP A O 1
ATOM 944 N N . ALA A 1 120 ? -13.471 -6.296 24.247 1.00 70.31 120 ALA A N 1
ATOM 945 C CA . ALA A 1 120 ? -13.267 -5.743 25.583 1.00 70.31 120 ALA A CA 1
ATOM 946 C C . ALA A 1 120 ? -13.364 -6.805 26.696 1.00 70.31 120 ALA A C 1
ATOM 948 O O . ALA A 1 120 ? -12.870 -6.574 27.796 1.00 70.31 120 ALA A O 1
ATOM 949 N N . LYS A 1 121 ? -13.982 -7.966 26.433 1.00 71.81 121 LYS A N 1
ATOM 950 C CA . LYS A 1 121 ? -13.999 -9.100 27.369 1.00 71.81 121 LYS A CA 1
ATOM 951 C C . LYS A 1 121 ? -12.646 -9.801 27.475 1.00 71.81 121 LYS A C 1
ATOM 953 O O . LYS A 1 121 ? -12.376 -10.377 28.516 1.00 71.81 121 LYS A O 1
ATOM 958 N N . GLN A 1 122 ? -11.799 -9.718 26.447 1.00 73.31 122 GLN A N 1
ATOM 959 C CA . GLN A 1 122 ? -10.416 -10.213 26.483 1.00 73.31 122 GLN A CA 1
ATOM 960 C C . GLN A 1 122 ? -9.471 -9.274 27.246 1.00 73.31 122 GLN A C 1
ATOM 962 O O . GLN A 1 122 ? -8.326 -9.631 27.491 1.00 73.31 122 GLN A O 1
ATOM 967 N N . LEU A 1 123 ? -9.931 -8.068 27.595 1.00 71.62 123 LEU A N 1
ATOM 968 C CA . LEU A 1 123 ? -9.160 -7.069 28.342 1.00 71.62 123 LEU A CA 1
ATOM 969 C C . LEU A 1 123 ? -9.480 -7.061 29.844 1.00 71.62 123 LEU A C 1
ATOM 971 O O . LEU A 1 123 ? -8.980 -6.197 30.561 1.00 71.62 123 LEU A O 1
ATOM 975 N N . LYS A 1 124 ? -10.356 -7.955 30.312 1.00 68.50 124 LYS A N 1
ATOM 976 C CA . LYS A 1 124 ? -10.683 -8.100 31.731 1.00 68.50 124 LYS A CA 1
ATOM 977 C C . LYS A 1 124 ? -10.006 -9.358 32.262 1.00 68.50 124 LYS A C 1
ATOM 979 O O . LYS A 1 124 ? -10.303 -10.440 31.759 1.00 68.50 124 LYS A O 1
ATOM 984 N N . ASP A 1 125 ? -9.142 -9.175 33.254 1.00 60.03 125 ASP A N 1
ATOM 985 C CA . ASP A 1 125 ? -8.779 -10.222 34.213 1.00 60.03 125 ASP A CA 1
ATOM 986 C C . ASP A 1 125 ? -9.949 -10.478 35.180 1.00 60.03 125 ASP A C 1
ATOM 988 O O . ASP A 1 125 ? -10.643 -9.494 35.549 1.00 60.03 125 ASP A O 1
#

Organism: NCBI:txid3088362

Sequence (125 aa):
MKRTPVRAWKHCQDPGGIPVVAALQKEYGVRVQLLGTNDLKSARLYPKEREILDAYAYSARSNTQAGDNLQQLNDTLLVYNAPVSAESIICKKCMAGQDTTFAVWRLLFNKKEIIRKLDAKQLKD

Foldseek 3Di:
DDDDLVVVQVCLQPVCVPVVQVVVCVLQVKGKHKDAPVCLPPPVDQPVVNVVRVVQLVCQVVVHDDAWDWDDRDPFKIKIKGWDDCPDPSQCSNQPPPPRRTMIIIIMHGNVVNVVSPDVVVVDD